Protein AF-A0A0B2QYW3-F1 (afdb_monomer)

Organism: Glycine soja (NCBI:txid3848)

Structure (mmCIF, N/CA/C/O backbone):
data_AF-A0A0B2QYW3-F1
#
_entry.id   AF-A0A0B2QYW3-F1
#
loop_
_atom_site.group_PDB
_atom_site.id
_atom_site.type_symbol
_atom_site.label_atom_id
_atom_site.label_alt_id
_atom_site.label_comp_id
_atom_site.label_asym_id
_atom_site.label_entity_id
_atom_site.label_seq_id
_atom_site.pdbx_PDB_ins_code
_atom_site.Cartn_x
_atom_site.Cartn_y
_atom_site.Cartn_z
_atom_site.occupancy
_atom_site.B_iso_or_equiv
_atom_site.auth_seq_id
_atom_site.auth_comp_id
_atom_site.auth_asym_id
_atom_site.auth_atom_id
_atom_site.pdbx_PDB_model_num
ATOM 1 N N . MET A 1 1 ? 11.589 2.082 -21.427 1.00 44.09 1 MET A N 1
ATOM 2 C CA . MET A 1 1 ? 10.916 1.367 -20.328 1.00 44.09 1 MET A CA 1
ATOM 3 C C . MET A 1 1 ? 11.494 -0.028 -20.358 1.00 44.09 1 MET A C 1
ATOM 5 O O . MET A 1 1 ? 11.059 -0.847 -21.155 1.00 44.09 1 MET A O 1
ATOM 9 N N . GLU A 1 2 ? 12.616 -0.212 -19.668 1.00 45.69 2 GLU A N 1
ATOM 10 C CA . GLU A 1 2 ? 13.266 -1.516 -19.606 1.00 45.69 2 GLU A CA 1
ATOM 11 C C . GLU A 1 2 ? 12.318 -2.441 -18.857 1.00 45.69 2 GLU A C 1
ATOM 13 O O . GLU A 1 2 ? 11.916 -2.164 -17.729 1.00 45.69 2 GLU A O 1
ATOM 18 N N . CYS A 1 3 ? 11.872 -3.476 -19.559 1.00 50.72 3 CYS A N 1
ATOM 19 C CA . CYS A 1 3 ? 11.137 -4.576 -18.977 1.00 50.72 3 CYS A CA 1
ATOM 20 C C . CYS A 1 3 ? 12.055 -5.165 -17.903 1.00 50.72 3 CYS A C 1
ATOM 22 O O . CYS A 1 3 ? 13.049 -5.811 -18.236 1.00 50.72 3 CYS A O 1
ATOM 24 N N . MET A 1 4 ? 11.788 -4.867 -16.629 1.00 59.84 4 MET A N 1
ATOM 25 C CA . MET A 1 4 ? 12.466 -5.551 -15.534 1.00 59.84 4 MET A CA 1
ATOM 26 C C . MET A 1 4 ? 12.230 -7.041 -15.759 1.00 59.84 4 MET A C 1
ATOM 28 O O . MET A 1 4 ? 11.097 -7.453 -15.995 1.00 59.84 4 MET A O 1
ATOM 32 N N . ALA A 1 5 ? 13.295 -7.835 -15.764 1.00 60.38 5 ALA A N 1
ATOM 33 C CA . ALA A 1 5 ? 13.267 -9.278 -15.997 1.00 60.38 5 ALA A CA 1
ATOM 34 C C . ALA A 1 5 ? 12.620 -10.055 -14.827 1.00 60.38 5 ALA A C 1
ATOM 36 O O . ALA A 1 5 ? 13.086 -11.127 -14.455 1.00 60.38 5 ALA A O 1
ATOM 37 N N . GLN A 1 6 ? 11.595 -9.478 -14.201 1.00 64.94 6 GLN A N 1
ATOM 38 C CA . GLN A 1 6 ? 10.870 -10.032 -13.073 1.00 64.94 6 GLN A CA 1
ATOM 39 C C . GLN A 1 6 ? 9.584 -10.689 -13.538 1.00 64.94 6 GLN A C 1
ATOM 41 O O . GLN A 1 6 ? 8.919 -10.225 -14.467 1.00 64.94 6 GLN A O 1
ATOM 46 N N . GLU A 1 7 ? 9.245 -11.779 -12.861 1.00 78.44 7 GLU A N 1
ATOM 47 C CA . GLU A 1 7 ? 7.980 -12.452 -13.078 1.00 78.44 7 GLU A CA 1
ATOM 48 C C . GLU A 1 7 ? 6.819 -11.529 -12.685 1.00 78.44 7 GLU A C 1
ATOM 50 O O . GLU A 1 7 ? 6.901 -10.819 -11.677 1.00 78.44 7 GLU A O 1
ATOM 55 N N . PRO A 1 8 ? 5.745 -11.499 -13.489 1.00 78.25 8 PRO A N 1
ATOM 56 C CA . PRO A 1 8 ? 4.559 -10.739 -13.142 1.00 78.25 8 PRO A CA 1
ATOM 57 C C . PRO A 1 8 ? 3.945 -11.306 -11.859 1.00 78.25 8 PRO A C 1
ATOM 59 O O . PRO A 1 8 ? 3.687 -12.505 -11.765 1.00 78.25 8 PRO A O 1
ATOM 62 N N . VAL A 1 9 ? 3.692 -10.429 -10.888 1.00 84.25 9 VAL A N 1
ATOM 63 C CA . VAL A 1 9 ? 2.969 -10.777 -9.660 1.00 84.25 9 VAL A CA 1
ATOM 64 C C . VAL A 1 9 ? 1.470 -10.765 -9.952 1.00 84.25 9 VAL A C 1
ATOM 66 O O . VAL A 1 9 ? 0.982 -9.892 -10.679 1.00 8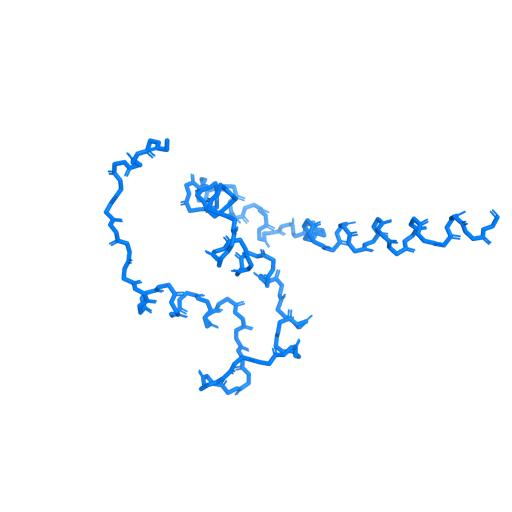4.25 9 VAL A O 1
ATOM 69 N N . LEU A 1 10 ? 0.740 -11.738 -9.408 1.00 91.12 10 LEU A N 1
ATOM 70 C CA . LEU A 1 10 ? -0.711 -11.792 -9.542 1.00 91.12 10 LEU A CA 1
ATOM 71 C C . LEU A 1 10 ? -1.354 -10.640 -8.769 1.00 91.12 10 LEU A C 1
ATOM 73 O O . LEU A 1 10 ? -0.874 -10.218 -7.716 1.00 91.12 10 LEU A O 1
ATOM 77 N N . PHE A 1 11 ? -2.467 -10.127 -9.288 1.00 90.62 11 PHE A N 1
ATOM 78 C CA . PHE A 1 11 ? -3.180 -9.045 -8.618 1.00 90.62 11 PHE A CA 1
ATOM 79 C C . PHE A 1 11 ? -3.693 -9.486 -7.244 1.00 90.62 11 PHE A C 1
ATOM 81 O O . PHE A 1 11 ? -3.681 -8.699 -6.306 1.00 90.62 11 PHE A O 1
ATOM 88 N N . GLU A 1 12 ? -4.104 -10.743 -7.120 1.00 94.12 12 GLU A N 1
ATOM 89 C CA . GLU A 1 12 ? -4.593 -11.342 -5.885 1.00 94.12 12 GLU A CA 1
ATOM 90 C C . GLU A 1 12 ? -3.527 -11.320 -4.782 1.00 94.12 12 GLU A C 1
ATOM 92 O O . GLU A 1 12 ? -3.841 -10.983 -3.643 1.00 94.12 12 GLU A O 1
ATOM 97 N N . ASP A 1 13 ? -2.264 -11.587 -5.123 1.00 93.12 13 ASP A N 1
ATOM 98 C CA . ASP A 1 13 ? -1.152 -11.540 -4.169 1.00 93.12 13 ASP A CA 1
ATOM 99 C C . ASP A 1 13 ? -0.877 -10.099 -3.714 1.00 93.12 13 ASP A C 1
ATOM 101 O O . ASP A 1 13 ? -0.714 -9.834 -2.521 1.00 93.12 13 ASP A O 1
ATOM 105 N N . ILE A 1 14 ? -0.908 -9.147 -4.655 1.00 92.12 14 ILE A N 1
ATOM 106 C CA . ILE A 1 14 ? -0.783 -7.714 -4.353 1.00 92.12 14 ILE A CA 1
ATOM 107 C C . ILE A 1 14 ? -1.950 -7.229 -3.488 1.00 92.12 14 ILE A C 1
ATOM 109 O O . ILE A 1 14 ? -1.750 -6.448 -2.558 1.00 92.12 14 ILE A O 1
ATOM 113 N N . LEU A 1 15 ? -3.171 -7.684 -3.764 1.00 93.94 15 LEU A N 1
ATOM 114 C CA . LEU A 1 15 ? -4.351 -7.317 -2.990 1.00 93.94 15 LEU A CA 1
ATOM 115 C C . LEU A 1 15 ? -4.245 -7.842 -1.555 1.00 93.94 15 LEU A C 1
ATOM 117 O O . LEU A 1 15 ? -4.451 -7.064 -0.627 1.00 93.94 15 LEU A O 1
ATOM 121 N N . CYS A 1 16 ? -3.863 -9.108 -1.368 1.00 94.75 16 CYS A N 1
ATOM 122 C CA . CYS A 1 16 ? -3.596 -9.679 -0.046 1.00 94.75 16 CYS A CA 1
ATOM 123 C C . CYS A 1 16 ? -2.543 -8.860 0.713 1.00 94.75 16 CYS A C 1
ATOM 125 O O . CYS A 1 16 ? -2.783 -8.449 1.847 1.00 94.75 16 CYS A O 1
ATOM 127 N N . GLN A 1 17 ? -1.421 -8.531 0.063 1.00 92.94 17 GLN A N 1
ATOM 128 C CA . GLN A 1 17 ? -0.368 -7.704 0.658 1.00 92.94 17 GLN A CA 1
ATOM 129 C C . GLN A 1 17 ? -0.894 -6.322 1.085 1.00 92.94 17 GLN A C 1
ATOM 131 O O . GLN A 1 17 ? -0.576 -5.848 2.175 1.00 92.94 17 GLN A O 1
ATOM 136 N N . ILE A 1 18 ? -1.721 -5.672 0.259 1.00 94.00 18 ILE A N 1
ATOM 137 C CA . ILE A 1 18 ? -2.332 -4.376 0.589 1.00 94.00 18 ILE A CA 1
ATOM 138 C C . ILE A 1 18 ? -3.265 -4.498 1.801 1.00 94.00 18 ILE A C 1
ATOM 140 O O . ILE A 1 18 ? -3.209 -3.645 2.689 1.00 94.00 18 ILE A O 1
ATOM 144 N N . ILE A 1 19 ? -4.100 -5.538 1.856 1.00 94.62 19 ILE A N 1
ATOM 145 C CA . ILE A 1 19 ? -5.027 -5.768 2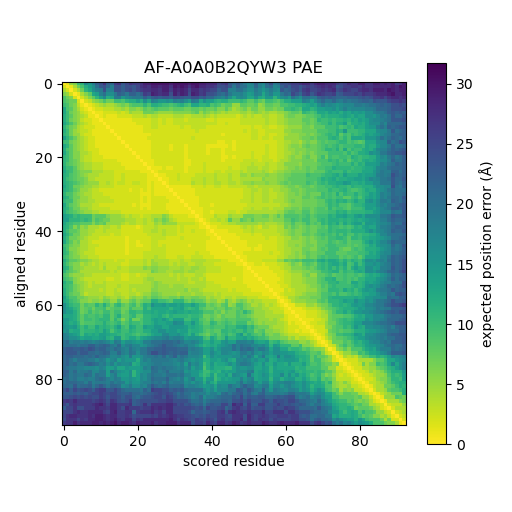.973 1.00 94.62 19 ILE A CA 1
ATOM 146 C C . ILE A 1 19 ? -4.252 -6.004 4.273 1.00 94.62 19 ILE A C 1
ATOM 148 O O . ILE A 1 19 ? -4.539 -5.330 5.262 1.00 94.62 19 ILE A O 1
ATOM 152 N N . ASP A 1 20 ? -3.206 -6.833 4.255 1.00 92.56 20 ASP A N 1
ATOM 153 C CA . ASP A 1 20 ? -2.339 -7.084 5.417 1.00 92.56 20 ASP A CA 1
ATOM 154 C C . ASP A 1 20 ? -1.637 -5.811 5.916 1.00 92.56 20 ASP A C 1
ATOM 156 O O . ASP A 1 20 ? -1.443 -5.608 7.117 1.00 92.56 20 ASP A O 1
ATOM 160 N N . MET A 1 21 ? -1.240 -4.927 4.997 1.00 91.12 21 MET A N 1
ATOM 161 C CA . MET A 1 21 ? -0.568 -3.671 5.337 1.00 91.12 21 MET A CA 1
ATOM 162 C C . MET A 1 21 ? -1.511 -2.627 5.941 1.00 91.12 21 MET A C 1
ATOM 164 O O . MET A 1 21 ? -1.070 -1.819 6.765 1.00 91.12 21 MET A O 1
ATOM 168 N N . ILE A 1 22 ? -2.772 -2.600 5.505 1.00 92.44 22 ILE A N 1
ATOM 169 C CA . ILE A 1 22 ? -3.778 -1.637 5.973 1.00 92.44 22 ILE A CA 1
ATOM 170 C C . ILE A 1 22 ? -4.451 -2.131 7.253 1.00 92.44 22 ILE A C 1
ATOM 172 O O . ILE A 1 22 ? -4.674 -1.323 8.154 1.00 92.44 22 ILE A O 1
ATOM 176 N N . GLY A 1 23 ? -4.766 -3.426 7.333 1.00 92.88 23 GLY A N 1
ATOM 177 C CA . GLY A 1 23 ? -5.577 -4.014 8.397 1.00 92.88 23 GLY A CA 1
ATOM 178 C C . GLY A 1 23 ? -6.937 -3.320 8.541 1.00 92.88 23 GLY A C 1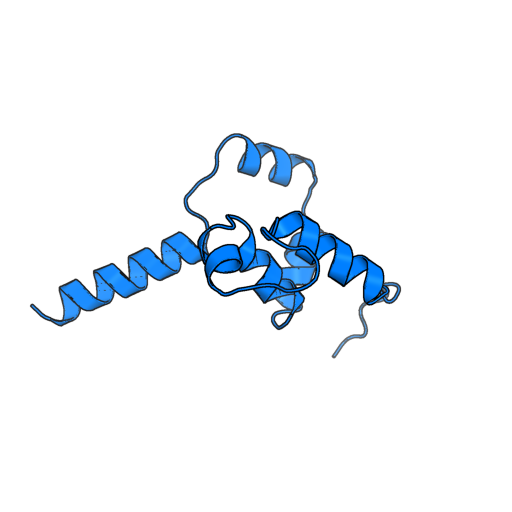
ATOM 179 O O . GLY A 1 23 ? -7.191 -2.749 9.605 1.00 92.88 23 GLY A O 1
ATOM 180 N N . PRO A 1 24 ? -7.773 -3.282 7.482 1.00 94.62 24 PRO A N 1
ATOM 181 C CA . PRO A 1 24 ? -9.065 -2.604 7.534 1.00 94.62 24 PRO A CA 1
ATOM 182 C C . PRO A 1 24 ? -10.007 -3.271 8.547 1.00 94.62 24 PRO A C 1
ATOM 184 O O . PRO A 1 24 ? -9.880 -4.455 8.848 1.00 94.62 24 PRO A O 1
ATOM 187 N N . GLU A 1 25 ? -10.975 -2.510 9.064 1.00 93.56 25 GLU A N 1
ATOM 188 C CA . GLU A 1 25 ? -11.995 -3.046 9.985 1.00 93.56 25 GLU A CA 1
ATOM 189 C C . GLU A 1 25 ? -12.879 -4.118 9.319 1.00 93.56 25 GLU A C 1
ATOM 191 O O . GLU A 1 25 ? -13.297 -5.075 9.970 1.00 93.56 25 GLU A O 1
ATOM 196 N N . ASP A 1 26 ? -13.130 -3.967 8.018 1.00 94.06 26 ASP A N 1
ATOM 197 C CA . ASP A 1 26 ? -13.836 -4.922 7.169 1.00 94.06 26 ASP A CA 1
ATOM 198 C C . ASP A 1 26 ? -12.975 -5.202 5.929 1.00 94.06 26 ASP A C 1
ATOM 200 O O . ASP A 1 26 ? -12.629 -4.287 5.188 1.00 94.06 26 ASP A O 1
ATOM 204 N N . GLU A 1 27 ? -12.614 -6.462 5.688 1.00 92.19 27 GLU A N 1
ATOM 205 C CA . GLU A 1 27 ? -11.726 -6.844 4.580 1.00 92.19 27 GLU A CA 1
ATOM 206 C C . GLU A 1 27 ? -12.369 -6.685 3.190 1.00 92.19 27 GLU A C 1
ATOM 208 O O . GLU A 1 27 ? -11.672 -6.729 2.175 1.00 92.19 27 GLU A O 1
ATOM 213 N N . SER A 1 28 ? -13.687 -6.478 3.109 1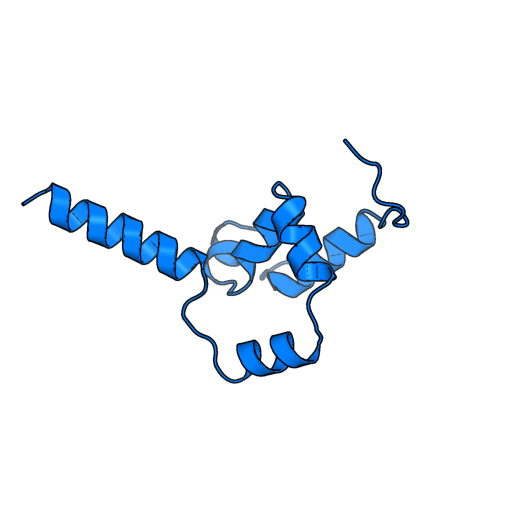.00 93.56 28 SER A N 1
ATOM 214 C CA . SER A 1 28 ? -14.392 -6.316 1.833 1.00 93.56 28 SER A CA 1
ATOM 215 C C . SER A 1 28 ? -14.217 -4.932 1.198 1.00 93.56 28 SER A C 1
ATOM 217 O O . SER A 1 28 ? -14.461 -4.776 -0.004 1.00 93.56 28 SER A O 1
ATOM 219 N N . TYR A 1 29 ? -13.792 -3.923 1.966 1.00 93.75 29 TYR A N 1
ATOM 220 C CA . TYR A 1 29 ? -13.542 -2.576 1.461 1.00 93.75 29 TYR A CA 1
ATOM 221 C C . TYR A 1 29 ? -12.463 -1.843 2.260 1.00 93.75 29 TYR A C 1
ATOM 223 O O . TYR A 1 29 ? -12.282 -2.039 3.451 1.00 93.75 29 TYR A O 1
ATOM 231 N N . ILE A 1 30 ? -11.778 -0.905 1.606 1.00 95.00 30 ILE A N 1
ATOM 232 C CA . ILE A 1 30 ? -10.803 -0.028 2.260 1.00 95.00 30 ILE A CA 1
ATOM 233 C C . ILE A 1 30 ? -11.402 1.371 2.350 1.00 95.00 30 ILE A C 1
ATOM 235 O O . ILE A 1 30 ? -11.769 1.974 1.337 1.00 95.00 30 ILE A O 1
ATOM 239 N N . THR A 1 31 ? -11.477 1.918 3.558 1.00 95.56 31 THR A N 1
ATOM 240 C CA . THR A 1 31 ? -11.907 3.297 3.787 1.00 95.56 31 THR A CA 1
ATOM 241 C C . THR A 1 31 ? -10.720 4.237 3.963 1.00 95.56 31 THR A C 1
ATOM 243 O O . THR A 1 31 ? -9.593 3.857 4.283 1.00 95.56 31 THR A O 1
ATOM 246 N N . LEU A 1 32 ? -10.991 5.538 3.841 1.00 93.62 32 LEU A N 1
ATOM 247 C CA . LEU A 1 32 ? -10.007 6.563 4.183 1.00 93.62 32 LEU A CA 1
ATOM 248 C C . LEU A 1 32 ? -9.606 6.519 5.668 1.00 93.62 32 LEU A C 1
ATOM 250 O O . LEU A 1 32 ? -8.511 6.959 6.014 1.00 93.62 32 LEU A O 1
ATOM 254 N N . ARG A 1 33 ? -10.488 6.035 6.554 1.00 93.25 33 ARG A N 1
ATOM 255 C CA . ARG A 1 33 ? -10.173 5.885 7.979 1.00 93.25 33 ARG A CA 1
ATOM 256 C C . ARG A 1 33 ? -9.084 4.833 8.167 1.00 93.25 33 ARG A C 1
ATOM 258 O O . ARG A 1 33 ? -8.126 5.119 8.880 1.00 93.25 33 ARG A O 1
ATOM 265 N N . ASP A 1 34 ? -9.196 3.704 7.475 1.00 93.75 34 ASP A N 1
ATOM 266 C CA . ASP A 1 34 ? -8.209 2.619 7.528 1.00 93.75 34 ASP A CA 1
ATOM 267 C C . ASP A 1 34 ? -6.845 3.120 7.039 1.00 93.75 34 ASP A C 1
ATOM 269 O O . ASP A 1 34 ? -5.838 3.014 7.737 1.00 93.75 34 ASP A O 1
ATOM 273 N N . LEU A 1 35 ? -6.831 3.828 5.905 1.00 90.62 35 LEU A N 1
ATOM 274 C CA . LEU A 1 35 ? -5.610 4.426 5.357 1.00 90.62 35 LEU A CA 1
ATOM 275 C C . LEU A 1 35 ? -4.985 5.489 6.275 1.00 90.62 35 LEU A C 1
ATOM 277 O O . LEU A 1 35 ? -3.765 5.621 6.320 1.00 90.62 35 LEU A O 1
ATOM 281 N N . LYS A 1 36 ? -5.784 6.266 7.012 1.00 86.12 36 LYS A N 1
ATOM 282 C CA . LYS A 1 36 ? -5.255 7.259 7.964 1.00 86.12 36 LYS A CA 1
ATOM 283 C C . LYS A 1 36 ? -4.716 6.628 9.2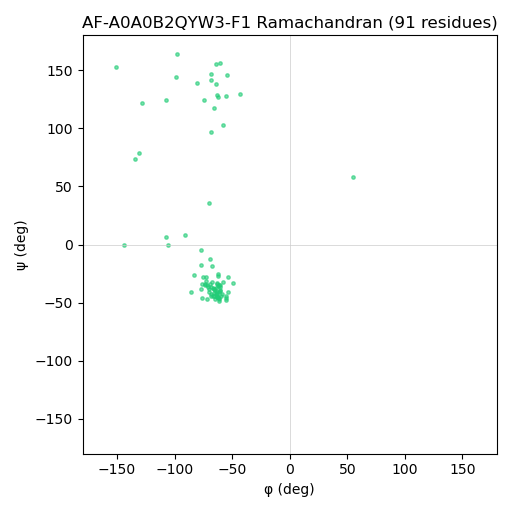48 1.00 86.12 36 LYS A C 1
ATOM 285 O O . LYS A 1 36 ? -3.854 7.228 9.882 1.00 86.12 36 LYS A O 1
ATOM 290 N N . GLY A 1 37 ? -5.243 5.472 9.650 1.00 80.88 37 GLY A N 1
ATOM 291 C CA . GLY A 1 37 ? -4.769 4.726 10.818 1.00 80.88 37 GLY A CA 1
ATOM 292 C C . GLY A 1 37 ? -3.555 3.839 10.525 1.00 80.88 37 GLY A C 1
ATOM 293 O O . GLY A 1 37 ? -2.766 3.562 11.430 1.00 80.88 37 GLY A O 1
ATOM 294 N N . GLY A 1 38 ? -3.390 3.413 9.270 1.00 80.44 38 GLY A N 1
ATOM 295 C CA . GLY A 1 38 ? -2.323 2.519 8.834 1.00 80.44 38 GLY A CA 1
ATOM 296 C C . GLY A 1 38 ? -0.952 3.194 8.750 1.00 80.44 38 GLY A C 1
ATOM 297 O O . GLY A 1 38 ? -0.745 4.145 7.998 1.00 80.44 38 GLY A O 1
ATOM 298 N N . LYS A 1 39 ? 0.041 2.638 9.454 1.00 80.62 39 LYS A N 1
ATOM 299 C CA . LYS A 1 39 ? 1.445 3.101 9.391 1.00 80.62 39 LYS A CA 1
ATOM 300 C C . LYS A 1 39 ? 2.113 2.833 8.036 1.00 80.62 39 LYS A C 1
ATOM 302 O O . LYS A 1 39 ? 3.139 3.428 7.725 1.00 80.62 39 LYS A O 1
ATOM 307 N N . LEU A 1 40 ? 1.550 1.919 7.243 1.00 86.25 40 LEU A N 1
ATOM 308 C CA . LEU A 1 40 ? 2.106 1.464 5.965 1.00 86.25 40 LEU A CA 1
ATOM 309 C C . LEU A 1 40 ? 1.330 1.981 4.746 1.00 86.25 40 LEU A C 1
ATOM 311 O O . LEU A 1 40 ? 1.666 1.625 3.616 1.00 86.25 40 LEU A O 1
ATOM 315 N N . SER A 1 41 ? 0.344 2.861 4.935 1.00 87.38 41 SER A N 1
ATOM 316 C CA . SER A 1 41 ? -0.479 3.411 3.846 1.00 87.38 41 SER A CA 1
ATOM 317 C C . SER A 1 41 ? 0.350 4.116 2.774 1.00 87.38 41 SER A C 1
ATOM 319 O O . SER A 1 41 ? 0.045 4.055 1.586 1.00 87.38 41 SER A O 1
ATOM 321 N N . GLY A 1 42 ? 1.466 4.722 3.178 1.00 86.75 42 GLY A N 1
ATOM 322 C CA . GLY A 1 42 ? 2.442 5.295 2.262 1.00 86.75 42 GLY A CA 1
ATOM 323 C C . GLY A 1 42 ? 3.084 4.290 1.302 1.00 86.75 42 GLY A C 1
ATOM 324 O O . GLY A 1 42 ? 3.369 4.623 0.152 1.00 86.75 42 GLY A O 1
ATOM 325 N N . SER A 1 43 ? 3.306 3.058 1.757 1.00 88.38 43 SER A N 1
ATOM 326 C CA . SER A 1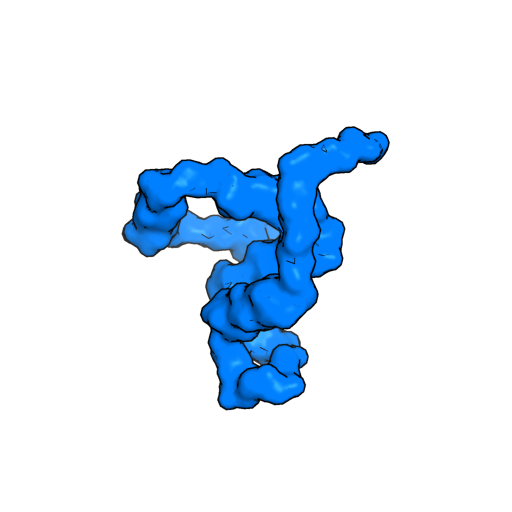 43 ? 3.832 1.979 0.923 1.00 88.38 43 SER A CA 1
ATOM 327 C C . SER A 1 43 ? 2.750 1.414 0.003 1.00 88.38 43 SER A C 1
ATOM 329 O O . SER A 1 43 ? 3.039 1.196 -1.168 1.00 88.38 43 SER A O 1
ATOM 331 N N . VAL A 1 44 ? 1.501 1.291 0.471 1.00 91.38 44 VAL A N 1
ATOM 332 C CA . VAL A 1 44 ? 0.346 0.914 -0.376 1.00 91.38 44 VAL A CA 1
ATOM 333 C C . VAL A 1 44 ? 0.203 1.854 -1.570 1.00 91.38 44 VAL A C 1
ATOM 335 O O . VAL A 1 44 ? 0.028 1.431 -2.708 1.00 91.38 44 VAL A O 1
ATOM 338 N N . PHE A 1 45 ? 0.336 3.152 -1.332 1.00 90.94 45 PHE A N 1
ATOM 339 C CA . PHE A 1 45 ? 0.316 4.151 -2.389 1.00 90.94 45 PHE A CA 1
ATOM 340 C C . PHE A 1 45 ? 1.443 3.968 -3.413 1.00 90.94 45 PHE A C 1
ATOM 342 O O . PHE A 1 45 ? 1.210 4.071 -4.618 1.00 90.94 45 PHE A O 1
ATOM 349 N N . ASN A 1 46 ? 2.648 3.611 -2.963 1.00 90.69 46 ASN A N 1
ATOM 350 C CA . ASN A 1 46 ? 3.735 3.298 -3.885 1.00 90.69 46 ASN A CA 1
ATOM 351 C C . ASN A 1 46 ? 3.437 2.050 -4.732 1.00 90.69 46 ASN A C 1
ATOM 353 O O . ASN A 1 46 ? 3.709 2.088 -5.930 1.00 90.69 46 ASN A O 1
ATOM 357 N N . ILE A 1 47 ? 2.829 1.005 -4.153 1.00 90.12 47 ILE A N 1
ATOM 358 C CA . ILE A 1 47 ? 2.371 -0.192 -4.888 1.00 90.12 47 ILE A CA 1
ATOM 359 C C . ILE A 1 47 ? 1.427 0.213 -6.032 1.00 90.12 47 ILE A C 1
ATOM 361 O O . ILE A 1 47 ? 1.592 -0.233 -7.164 1.00 90.12 47 ILE A O 1
ATOM 365 N N . LEU A 1 48 ? 0.462 1.096 -5.755 1.00 89.25 48 LEU A N 1
ATOM 366 C CA . LEU A 1 48 ? -0.586 1.454 -6.717 1.00 89.25 48 LEU A CA 1
ATOM 367 C C . LEU A 1 48 ? -0.119 2.395 -7.836 1.00 89.25 48 LEU A C 1
ATOM 369 O O . LEU A 1 48 ? -0.641 2.315 -8.947 1.00 89.25 48 LEU A O 1
ATOM 373 N N . PHE A 1 49 ? 0.805 3.323 -7.562 1.00 88.50 49 PHE A N 1
ATOM 374 C CA . PHE A 1 49 ? 1.113 4.396 -8.521 1.00 88.50 49 PHE A CA 1
ATOM 375 C C . PHE A 1 49 ? 2.577 4.844 -8.597 1.00 88.50 49 PHE A C 1
ATOM 377 O O . PHE A 1 49 ? 2.897 5.723 -9.399 1.00 88.50 49 PHE A O 1
ATOM 384 N N . ASN A 1 50 ? 3.488 4.275 -7.805 1.00 86.94 50 ASN A N 1
ATOM 385 C CA . ASN A 1 50 ? 4.910 4.621 -7.856 1.00 86.94 50 ASN A CA 1
ATOM 386 C C . ASN A 1 50 ? 5.779 3.367 -7.938 1.00 86.94 50 ASN A C 1
ATOM 388 O O . ASN A 1 50 ? 6.413 2.959 -6.963 1.00 86.94 50 ASN A O 1
ATOM 392 N N . LEU A 1 51 ? 5.852 2.810 -9.149 1.00 84.19 51 LEU A N 1
ATOM 393 C CA . LEU A 1 51 ? 6.609 1.594 -9.432 1.00 84.19 51 LEU A CA 1
ATOM 394 C C . LEU A 1 51 ? 8.067 1.698 -8.962 1.00 84.19 51 LEU A C 1
ATOM 396 O O . LEU A 1 51 ? 8.574 0.766 -8.359 1.00 84.19 51 LEU A O 1
ATOM 400 N N . ASN A 1 52 ? 8.729 2.844 -9.147 1.00 85.25 52 ASN A N 1
ATOM 401 C CA . ASN A 1 52 ? 10.124 3.016 -8.728 1.00 85.25 52 ASN A CA 1
ATOM 402 C C . ASN A 1 52 ? 10.300 2.856 -7.209 1.00 85.25 52 ASN A C 1
ATOM 404 O O . ASN A 1 52 ? 11.209 2.158 -6.760 1.00 85.25 52 ASN A O 1
ATOM 408 N N . LYS A 1 53 ? 9.426 3.486 -6.409 1.00 83.44 53 LYS A N 1
ATOM 409 C CA . LYS A 1 53 ? 9.463 3.352 -4.945 1.00 83.44 53 LYS A CA 1
ATOM 410 C C . LYS A 1 53 ? 8.997 1.973 -4.477 1.00 83.44 53 LYS A C 1
ATOM 412 O O . LYS A 1 53 ? 9.531 1.474 -3.490 1.00 83.44 53 LYS A O 1
ATOM 417 N N . PHE A 1 54 ? 8.032 1.368 -5.167 1.00 85.88 54 PHE A N 1
ATOM 418 C CA . PHE A 1 54 ? 7.601 -0.003 -4.900 1.00 85.88 54 PHE A CA 1
ATOM 419 C C . PHE A 1 54 ? 8.744 -0.997 -5.121 1.00 85.88 54 PHE A C 1
ATOM 421 O O . PHE A 1 54 ? 9.063 -1.766 -4.223 1.00 85.88 54 PHE A O 1
ATOM 428 N N . MET A 1 55 ? 9.446 -0.906 -6.250 1.00 85.12 55 MET A N 1
ATOM 429 C CA . MET A 1 55 ? 10.577 -1.783 -6.540 1.00 85.12 55 MET A CA 1
ATOM 430 C C . MET A 1 55 ? 11.689 -1.659 -5.508 1.00 85.12 55 MET A C 1
ATOM 432 O O . MET A 1 55 ? 12.176 -2.667 -5.010 1.00 85.12 55 MET A O 1
ATOM 436 N N . ALA A 1 56 ? 12.041 -0.430 -5.124 1.00 83.81 56 ALA A N 1
ATOM 437 C CA . ALA A 1 56 ? 13.013 -0.200 -4.060 1.00 83.81 56 ALA A CA 1
ATOM 438 C C . ALA A 1 56 ? 12.552 -0.750 -2.694 1.00 83.81 56 ALA A C 1
ATOM 440 O O . ALA A 1 56 ? 13.385 -1.040 -1.838 1.00 83.81 56 ALA A O 1
ATOM 441 N N . PHE A 1 57 ? 11.241 -0.877 -2.456 1.00 81.62 57 PHE A N 1
ATOM 442 C CA . PHE A 1 57 ? 10.698 -1.536 -1.268 1.00 81.62 57 PHE A CA 1
ATOM 443 C C . PHE A 1 57 ? 10.789 -3.058 -1.345 1.00 81.62 57 PHE A C 1
ATOM 445 O O . PHE A 1 57 ? 11.253 -3.663 -0.387 1.00 81.62 57 PHE A O 1
ATOM 452 N N . GLU A 1 58 ? 10.418 -3.663 -2.467 1.00 82.88 58 GLU A N 1
ATOM 453 C CA . GLU A 1 58 ? 10.461 -5.120 -2.642 1.00 82.88 58 GLU A CA 1
ATOM 454 C C . GLU A 1 58 ? 11.893 -5.671 -2.667 1.00 82.88 58 GLU A C 1
ATOM 456 O O . GLU A 1 58 ? 12.160 -6.765 -2.179 1.00 82.88 58 GLU A O 1
ATOM 461 N N . THR A 1 59 ? 12.854 -4.901 -3.183 1.00 82.81 59 THR A N 1
ATOM 462 C CA . THR A 1 59 ? 14.266 -5.314 -3.231 1.00 82.81 59 THR A CA 1
ATOM 463 C C . THR A 1 59 ? 15.070 -4.887 -2.001 1.00 82.81 59 THR A C 1
ATOM 465 O O . THR A 1 59 ? 16.301 -4.968 -2.026 1.00 82.81 59 THR A O 1
ATOM 468 N N . ARG A 1 60 ? 14.429 -4.359 -0.947 1.00 80.50 60 ARG A N 1
ATOM 469 C CA . ARG A 1 60 ? 15.138 -3.892 0.255 1.00 80.50 60 ARG A CA 1
ATOM 470 C C . ARG A 1 60 ? 15.735 -5.069 1.024 1.00 80.50 60 ARG A C 1
ATOM 472 O O . ARG A 1 60 ? 15.116 -6.118 1.170 1.00 80.50 60 ARG A O 1
ATOM 479 N N . ASP A 1 61 ? 16.932 -4.861 1.570 1.00 78.69 61 ASP A N 1
ATOM 480 C CA . ASP A 1 61 ? 17.603 -5.874 2.382 1.00 78.69 61 ASP A CA 1
ATOM 481 C C . ASP A 1 61 ? 16.770 -6.193 3.648 1.00 78.69 61 ASP A C 1
ATOM 483 O O . ASP A 1 61 ? 16.440 -5.269 4.407 1.00 78.69 61 ASP A O 1
ATOM 487 N N . PRO A 1 62 ? 16.448 -7.475 3.926 1.00 75.06 62 PRO A N 1
ATOM 488 C CA . PRO A 1 62 ? 15.703 -7.881 5.119 1.00 75.06 62 PRO A CA 1
ATOM 489 C C . PRO A 1 62 ? 16.304 -7.387 6.444 1.00 75.06 62 PRO A C 1
ATOM 491 O O . PRO A 1 62 ? 15.569 -7.200 7.418 1.00 75.06 62 PRO A O 1
ATOM 494 N N . PHE A 1 63 ? 17.620 -7.176 6.505 1.00 76.12 63 PHE A N 1
ATOM 495 C CA . PHE A 1 63 ? 18.313 -6.642 7.675 1.00 76.12 63 PHE A CA 1
ATOM 496 C C . PHE A 1 63 ? 17.952 -5.173 7.931 1.00 76.12 63 PHE A C 1
ATOM 498 O O . PHE A 1 63 ? 17.631 -4.812 9.064 1.00 76.12 63 PHE A O 1
ATOM 505 N N . LEU A 1 64 ? 17.913 -4.346 6.881 1.00 70.88 64 LEU A N 1
ATOM 506 C CA . LEU A 1 64 ? 17.527 -2.933 6.984 1.00 70.88 64 LEU A CA 1
ATOM 507 C C . LEU A 1 64 ? 16.056 -2.783 7.395 1.00 70.88 64 LEU A C 1
ATOM 509 O O . LEU A 1 64 ? 15.733 -1.953 8.242 1.00 70.88 64 LEU A O 1
ATOM 513 N N . ILE A 1 65 ? 15.176 -3.650 6.880 1.00 71.69 65 ILE A N 1
ATOM 514 C CA . ILE A 1 65 ? 13.749 -3.666 7.247 1.00 71.69 65 ILE A CA 1
ATOM 515 C C . ILE A 1 65 ? 13.564 -3.949 8.745 1.00 71.69 65 ILE A C 1
ATOM 517 O O . ILE A 1 65 ? 12.718 -3.334 9.398 1.00 71.69 65 ILE A O 1
ATOM 521 N N . ARG A 1 66 ? 14.338 -4.883 9.315 1.00 69.12 66 ARG A N 1
ATOM 522 C CA . ARG A 1 66 ? 14.275 -5.193 10.755 1.00 69.12 66 ARG A CA 1
ATOM 523 C C . ARG A 1 66 ? 14.707 -4.002 11.603 1.00 69.12 66 ARG A C 1
ATOM 525 O O . ARG A 1 66 ? 14.039 -3.692 12.584 1.00 69.12 66 ARG A O 1
ATOM 532 N N . GLN A 1 67 ? 15.761 -3.308 11.185 1.00 68.81 67 GLN A N 1
ATOM 533 C CA . GLN A 1 67 ? 16.277 -2.140 11.890 1.00 68.81 67 GLN A CA 1
ATOM 534 C C . GLN A 1 67 ? 15.283 -0.962 11.884 1.00 68.81 67 GLN A C 1
ATOM 536 O O . GLN A 1 67 ? 15.076 -0.338 12.923 1.00 68.81 67 GLN A O 1
ATOM 541 N N . GLU A 1 68 ? 14.611 -0.697 10.757 1.00 65.69 68 GLU A N 1
ATOM 542 C CA . GLU A 1 68 ? 13.542 0.318 10.664 1.00 65.69 68 GLU A CA 1
ATOM 543 C C . GLU A 1 68 ? 12.330 -0.028 11.544 1.00 65.69 68 GLU A C 1
ATOM 545 O O . GLU A 1 68 ? 11.730 0.854 12.156 1.00 65.69 68 GLU A O 1
ATOM 550 N N . ARG A 1 69 ? 11.968 -1.315 11.643 1.00 66.56 69 ARG A N 1
ATOM 551 C CA . ARG A 1 69 ? 10.873 -1.769 12.520 1.00 66.56 69 ARG A CA 1
ATOM 552 C C . ARG A 1 69 ? 11.207 -1.622 14.003 1.00 66.56 69 ARG A C 1
ATOM 554 O O . ARG A 1 69 ? 10.312 -1.318 14.788 1.00 66.56 69 ARG A O 1
ATOM 561 N N . GLU A 1 70 ? 12.463 -1.849 14.384 1.00 64.88 70 GLU A N 1
ATOM 562 C CA . GLU A 1 70 ? 12.939 -1.676 15.762 1.00 64.88 70 GLU A CA 1
ATOM 563 C C . GLU A 1 70 ? 13.062 -0.200 16.158 1.00 64.88 70 GLU A C 1
ATOM 565 O O . GLU A 1 70 ? 12.894 0.134 17.331 1.00 64.88 70 GLU A O 1
ATOM 570 N N . ASN A 1 71 ? 13.311 0.689 15.193 1.00 56.47 71 ASN A N 1
ATOM 571 C CA . ASN A 1 71 ? 13.461 2.120 15.430 1.00 56.47 71 ASN A CA 1
ATOM 572 C C . ASN A 1 71 ? 12.660 2.928 14.392 1.00 56.47 71 ASN A C 1
ATOM 574 O O . ASN A 1 71 ? 13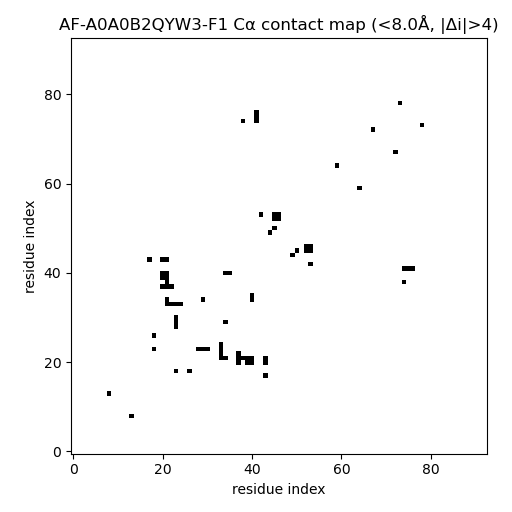.245 3.501 13.470 1.00 56.47 71 ASN A O 1
ATOM 578 N N . PRO A 1 72 ? 11.317 2.960 14.510 1.00 58.69 72 PRO A N 1
ATOM 579 C CA . PRO A 1 72 ? 10.474 3.651 13.549 1.00 58.69 72 PRO A CA 1
ATOM 580 C C . PRO A 1 72 ? 10.698 5.159 13.676 1.00 58.69 72 PRO A C 1
ATOM 582 O O . PRO A 1 72 ? 10.123 5.829 14.536 1.00 58.69 72 PRO A O 1
ATOM 585 N N . THR A 1 73 ? 11.552 5.709 12.816 1.00 58.53 73 THR A N 1
ATOM 586 C CA . THR A 1 73 ? 11.542 7.137 12.502 1.00 58.53 73 THR A CA 1
ATOM 587 C C . THR A 1 73 ? 10.180 7.499 11.898 1.00 58.53 73 THR A C 1
ATOM 589 O O . THR A 1 73 ? 9.476 6.627 11.385 1.00 58.53 73 THR A O 1
ATOM 592 N N . LEU A 1 74 ? 9.771 8.775 11.995 1.00 56.88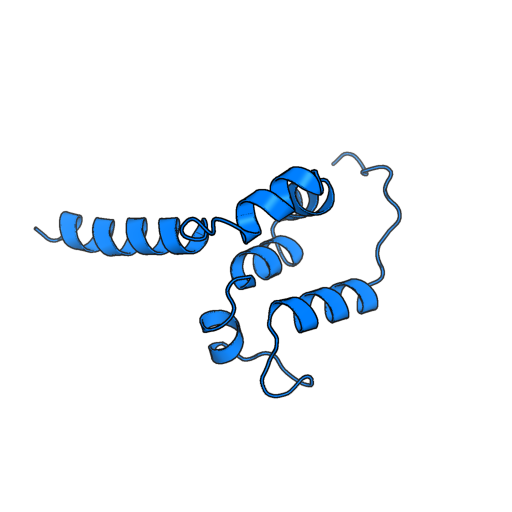 74 LEU A N 1
ATOM 593 C CA . LEU A 1 74 ? 8.565 9.277 11.313 1.00 56.88 74 LEU A CA 1
ATOM 594 C C . LEU A 1 74 ? 8.529 8.718 9.888 1.00 56.88 74 LEU A C 1
ATOM 596 O O . LEU A 1 74 ? 9.535 8.820 9.179 1.00 56.88 74 LEU A O 1
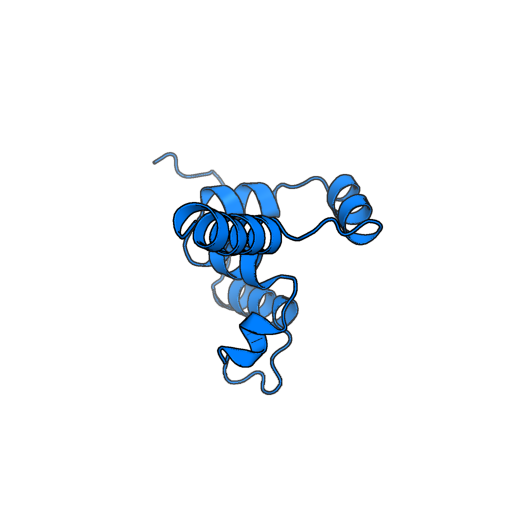ATOM 600 N N . ALA A 1 75 ? 7.401 8.128 9.479 1.00 60.00 75 ALA A N 1
ATOM 601 C CA . ALA A 1 75 ? 7.280 7.627 8.117 1.00 60.00 75 ALA A CA 1
ATOM 602 C C . ALA A 1 75 ? 7.601 8.776 7.147 1.00 60.00 75 ALA A C 1
ATOM 604 O O . ALA A 1 75 ? 7.272 9.925 7.438 1.00 60.00 75 ALA A O 1
ATOM 605 N N . GLU A 1 76 ? 8.213 8.504 5.988 1.00 59.38 76 GLU A N 1
ATOM 606 C CA . GLU A 1 76 ? 8.538 9.560 5.003 1.00 59.38 76 GLU A CA 1
ATOM 607 C C . GLU A 1 76 ? 7.331 10.466 4.708 1.00 59.38 76 GLU A C 1
ATOM 609 O O . GLU A 1 76 ? 7.464 11.667 4.494 1.00 59.38 76 GLU A O 1
ATOM 614 N N . TRP A 1 77 ? 6.132 9.888 4.741 1.00 57.16 77 TRP A N 1
ATOM 615 C CA . TRP A 1 77 ? 4.873 10.598 4.561 1.00 57.16 77 TRP A CA 1
ATOM 616 C C . TRP A 1 77 ? 4.470 11.440 5.763 1.00 57.16 77 TRP A C 1
ATOM 618 O O . TRP A 1 77 ? 3.943 12.528 5.565 1.00 57.16 77 TRP A O 1
ATOM 628 N N . ASP A 1 78 ? 4.759 10.997 6.985 1.00 60.03 78 ASP A N 1
ATOM 629 C CA . ASP A 1 78 ? 4.599 11.840 8.166 1.00 60.03 78 ASP A CA 1
ATOM 630 C C . ASP A 1 78 ? 5.590 13.005 8.123 1.00 60.03 78 ASP A C 1
ATOM 632 O O . ASP A 1 78 ? 5.219 14.125 8.453 1.00 60.03 78 ASP A O 1
ATOM 636 N N . ALA A 1 79 ? 6.818 12.785 7.641 1.00 63.44 79 ALA A N 1
ATOM 637 C CA . ALA A 1 79 ? 7.786 13.856 7.420 1.00 63.44 79 ALA A CA 1
ATOM 638 C C . ALA A 1 79 ? 7.298 14.850 6.351 1.00 63.44 79 ALA A C 1
ATOM 640 O O . ALA A 1 79 ? 7.358 16.055 6.584 1.00 63.44 79 ALA A O 1
ATOM 641 N N . LEU A 1 80 ? 6.722 14.374 5.239 1.00 60.22 80 LEU A N 1
ATOM 642 C CA . LEU A 1 80 ? 6.103 15.229 4.217 1.00 60.22 80 LEU A CA 1
ATOM 643 C C . LEU A 1 80 ? 4.857 15.960 4.732 1.00 60.22 80 LEU A C 1
ATOM 645 O O . LEU A 1 80 ? 4.631 17.113 4.371 1.00 60.22 80 LEU A O 1
ATOM 649 N N . LEU A 1 81 ? 4.025 15.322 5.557 1.00 61.28 81 LEU A N 1
ATOM 650 C CA . LEU A 1 81 ? 2.870 15.967 6.184 1.00 61.28 81 LEU A CA 1
ATOM 651 C C . LEU A 1 81 ? 3.328 17.040 7.169 1.00 61.28 81 LEU A C 1
ATOM 653 O O . LEU A 1 81 ? 2.805 18.149 7.136 1.00 61.28 81 LEU A O 1
ATOM 657 N N . VAL A 1 82 ? 4.328 16.748 7.998 1.00 64.81 82 VAL A N 1
ATOM 658 C CA . VAL A 1 82 ? 4.929 17.705 8.933 1.00 64.81 82 VAL A CA 1
ATOM 659 C C . VAL A 1 82 ? 5.565 18.868 8.174 1.00 64.81 82 VAL A C 1
ATOM 661 O O . VAL A 1 82 ? 5.308 20.017 8.522 1.00 64.81 82 VAL A O 1
ATOM 664 N N . GLU A 1 83 ? 6.318 18.608 7.106 1.00 60.22 83 GLU A N 1
ATOM 665 C CA . GLU A 1 83 ? 6.926 19.644 6.267 1.00 60.22 83 GLU A CA 1
ATOM 666 C C . GLU A 1 83 ? 5.864 20.519 5.588 1.00 60.22 83 GLU A C 1
ATOM 668 O O . GLU A 1 83 ? 5.952 21.744 5.641 1.00 60.22 83 GLU A O 1
ATOM 673 N N . ASN A 1 84 ? 4.812 19.926 5.017 1.00 57.50 84 ASN A N 1
ATOM 674 C CA . ASN A 1 84 ? 3.747 20.686 4.361 1.00 57.50 84 ASN A CA 1
ATOM 675 C C . ASN A 1 84 ? 2.860 21.448 5.358 1.00 57.50 84 ASN A C 1
ATOM 677 O O . ASN A 1 84 ? 2.455 22.573 5.067 1.00 57.50 84 ASN A O 1
ATOM 681 N N . ILE A 1 85 ? 2.572 20.884 6.536 1.00 60.59 85 ILE A N 1
ATOM 682 C CA . ILE A 1 85 ? 1.765 21.532 7.582 1.00 60.59 85 ILE A CA 1
ATOM 683 C C . ILE A 1 85 ? 2.556 22.667 8.248 1.00 60.59 85 ILE A C 1
ATOM 685 O O . ILE A 1 85 ? 2.028 23.773 8.386 1.00 60.59 85 ILE A O 1
ATOM 689 N N . LEU A 1 86 ? 3.821 22.443 8.622 1.00 54.19 86 LEU A N 1
ATOM 690 C CA . LEU A 1 86 ? 4.681 23.480 9.208 1.00 54.19 86 LEU A CA 1
ATOM 691 C C . LEU A 1 86 ? 5.081 24.536 8.170 1.00 54.19 86 LEU A C 1
ATOM 693 O O . LEU A 1 86 ? 5.067 25.728 8.476 1.00 54.19 86 LEU A O 1
ATOM 697 N N . GLY A 1 87 ? 5.347 24.134 6.927 1.00 50.53 87 GLY A N 1
ATOM 698 C CA . GLY A 1 87 ? 5.600 25.045 5.811 1.00 50.53 87 GLY A CA 1
ATOM 699 C C . GLY A 1 87 ? 4.410 25.965 5.518 1.00 50.53 87 GLY A C 1
ATOM 700 O O . GLY A 1 87 ? 4.607 27.142 5.213 1.00 50.53 87 GLY A O 1
ATOM 701 N N . PHE A 1 88 ? 3.171 25.487 5.693 1.00 49.66 88 PHE A N 1
ATOM 702 C CA . PHE A 1 88 ? 1.968 26.324 5.598 1.00 49.66 88 PHE A CA 1
ATOM 703 C C . PHE A 1 88 ? 1.827 27.327 6.752 1.00 49.66 88 PHE A C 1
ATOM 705 O O . PHE A 1 88 ? 1.307 28.421 6.535 1.00 49.66 88 PHE A O 1
ATOM 712 N N . GLN A 1 89 ? 2.269 26.976 7.965 1.00 46.38 89 GLN A N 1
ATOM 713 C CA . GLN A 1 89 ? 2.237 27.878 9.125 1.00 46.38 89 GLN A CA 1
ATOM 714 C C . GLN A 1 89 ? 3.258 29.017 8.980 1.00 46.38 89 GLN A C 1
ATOM 716 O O . GLN A 1 89 ? 2.923 30.167 9.248 1.00 46.38 89 GLN A O 1
ATOM 721 N N . TRP A 1 90 ? 4.464 28.731 8.476 1.00 40.84 90 TRP A N 1
ATOM 722 C CA . TRP A 1 90 ? 5.507 29.747 8.267 1.00 40.84 90 TRP A CA 1
ATOM 723 C C . TRP A 1 90 ? 5.224 30.694 7.098 1.00 40.84 90 TRP A C 1
ATOM 725 O O . TRP A 1 90 ? 5.585 31.861 7.162 1.00 40.84 90 TRP A O 1
ATOM 735 N N . LYS A 1 91 ? 4.544 30.236 6.040 1.00 46.22 91 LYS A N 1
ATOM 736 C CA . LYS A 1 91 ? 4.205 31.086 4.881 1.00 46.22 91 LYS A CA 1
ATOM 737 C C . LYS A 1 91 ? 3.032 32.046 5.135 1.00 46.22 91 LYS A C 1
ATOM 739 O O . LYS A 1 91 ? 2.677 32.819 4.247 1.00 46.22 91 LYS A O 1
ATOM 744 N N . LYS A 1 92 ? 2.399 31.949 6.309 1.00 48.38 92 LYS A N 1
ATOM 745 C CA . LYS A 1 92 ? 1.271 32.781 6.751 1.00 48.38 92 LYS A CA 1
ATOM 746 C C . LYS A 1 92 ? 1.651 33.830 7.810 1.00 48.38 92 LYS A C 1
ATOM 748 O O . LYS A 1 92 ? 0.755 34.562 8.230 1.00 48.38 92 LYS A O 1
ATOM 753 N N . MET A 1 93 ? 2.920 33.892 8.227 1.00 41.50 93 MET A N 1
ATOM 754 C CA . MET A 1 93 ? 3.482 34.946 9.086 1.00 41.50 93 MET A CA 1
ATOM 755 C C . MET A 1 93 ? 4.272 35.968 8.277 1.00 41.50 93 MET A C 1
ATOM 757 O O . MET A 1 93 ? 4.903 35.566 7.275 1.00 41.50 93 MET A O 1
#

Secondary structure (DSSP, 8-state):
----SPPPPPHHHHHHHHHHHH--SSTT---HHHHHH-TTHHHHHHHHH-HHHHHHHHTS-HHHHHHHHHS----HHHHHHHHHHHHHHHTT-

Solvent-accessible surface area (backbone atoms only — not comparable to full-atom values): 5691 Å² total; per-residue (Å²): 131,82,78,69,95,63,80,86,77,55,67,67,60,54,48,51,53,46,47,70,49,37,60,43,97,45,91,92,56,85,50,74,65,32,47,71,70,21,91,41,37,66,56,49,50,21,66,76,75,31,63,72,60,30,50,57,56,75,71,49,57,71,67,60,54,52,53,44,69,77,53,71,64,76,48,74,61,53,49,50,48,49,49,54,53,52,53,52,57,60,75,72,108

Foldseek 3Di:
DPPDPDDDDDVVVLLVVLCVQQVDPDSVDDDPVSLVPGPCVVLNVCSVPNVPVVVCVVPDDPVVVVVCVVPVDRDVVSVVVCCVVVVVVVVVD

pLDDT: mean 76.46, std 16.37, range [40.84, 95.56]

Mean predicted aligned error: 10.39 Å

Sequence (93 aa):
MECMAQEPVLFEDILCQIIDMIGPEDESYITLRDLKGGKLSGSVFNILFNLNKFMAFETRDPFLIRQERENPTLAEWDALLVENILGFQWKKM

Radius of gyration: 15.99 Å; Cα contacts (8 Å, |Δi|>4): 39; chains: 1; bounding box: 33×47×36 Å